Protein AF-M5BI96-F1 (afdb_monomer_lite)

Secondary structure (DSSP, 8-state):
-B-PBPTTSPEEEEEEETTTEEEEEEEESS--STT-B-----HHHHHHHHHHHHHHT-TT------HHHHHHHHT--S----PPP-S-THHHHHHHHHT-HHHHHHHHHHHHS--S--

Foldseek 3Di:
DDWDADPVRWTWFWDQPPPRDIDIDTHHNDCDPRRDDDDDDCVVVVVVVVVVVDVVVPVPPPVPPPLLVCCQPPPDDPDNDDDADPDDCVVLSVCVVVVNNVVVSVVRVVVVPPPPDD

Structure (mmCIF, N/CA/C/O backbone):
data_AF-M5BI96-F1
#
_entry.id   AF-M5BI96-F1
#
loop_
_atom_site.group_PDB
_atom_site.id
_atom_site.type_symbol
_atom_site.label_atom_id
_atom_site.label_alt_id
_atom_site.label_comp_id
_atom_site.label_asym_id
_atom_site.label_entity_id
_atom_site.label_seq_id
_atom_site.pdbx_PDB_ins_code
_atom_site.Cartn_x
_atom_site.Cartn_y
_atom_site.Cartn_z
_atom_site.occupancy
_atom_site.B_iso_or_equiv
_atom_site.auth_seq_id
_atom_site.auth_comp_id
_atom_site.auth_asym_id
_atom_site.auth_atom_id
_atom_site.pdbx_PDB_model_num
ATOM 1 N N . MET A 1 1 ? -19.895 6.209 8.215 1.00 77.62 1 MET A N 1
ATOM 2 C CA . MET A 1 1 ? -18.793 6.119 9.197 1.00 77.62 1 MET A CA 1
ATOM 3 C C . MET A 1 1 ? -18.734 4.694 9.705 1.00 77.62 1 MET A C 1
ATOM 5 O O . MET A 1 1 ? -19.791 4.099 9.876 1.00 77.62 1 MET A O 1
ATOM 9 N N . VAL A 1 2 ? -17.532 4.150 9.864 1.00 89.75 2 VAL A N 1
ATOM 10 C CA . VAL A 1 2 ? -17.289 2.750 10.245 1.00 89.75 2 VAL A CA 1
ATOM 11 C C . VAL A 1 2 ? -16.368 2.737 11.464 1.00 89.75 2 VAL A C 1
ATOM 13 O O . VAL A 1 2 ? -15.516 3.615 11.569 1.00 89.75 2 VAL A O 1
ATOM 16 N N . ALA A 1 3 ? -16.527 1.765 12.357 1.00 90.19 3 ALA A N 1
ATOM 17 C CA . ALA A 1 3 ? -15.620 1.533 13.479 1.00 90.19 3 ALA A CA 1
ATOM 18 C C . ALA A 1 3 ? -14.942 0.169 13.309 1.00 90.19 3 ALA A C 1
ATOM 20 O O . ALA A 1 3 ? -15.561 -0.775 12.812 1.00 90.19 3 ALA A O 1
ATOM 21 N N . PHE A 1 4 ? -13.675 0.066 13.704 1.00 90.12 4 PHE A N 1
ATOM 22 C CA . PHE A 1 4 ? -12.903 -1.171 13.604 1.00 90.12 4 PHE A CA 1
ATOM 23 C C . PHE A 1 4 ? -12.841 -1.852 14.967 1.00 90.12 4 PHE A C 1
ATOM 25 O O . PHE A 1 4 ? -12.359 -1.254 15.927 1.00 90.12 4 PHE A O 1
ATOM 32 N N . LYS A 1 5 ? -13.337 -3.091 15.035 1.00 91.88 5 LYS A N 1
ATOM 33 C CA . LYS A 1 5 ? -13.356 -3.923 16.242 1.00 91.88 5 LYS A CA 1
ATOM 34 C C . LYS A 1 5 ? -12.199 -4.923 16.190 1.00 91.88 5 LYS A C 1
ATOM 36 O O . LYS A 1 5 ? -12.021 -5.613 15.187 1.00 91.88 5 LYS A O 1
ATOM 41 N N . ASN A 1 6 ? -11.410 -4.980 17.254 1.00 89.00 6 ASN A N 1
ATOM 42 C CA . ASN A 1 6 ? -10.347 -5.961 17.444 1.00 89.00 6 ASN A CA 1
ATOM 43 C C . ASN A 1 6 ? -10.936 -7.319 17.884 1.00 89.00 6 ASN A C 1
ATOM 45 O O . ASN A 1 6 ? -12.094 -7.411 18.289 1.00 89.00 6 ASN A O 1
ATOM 49 N N . ILE A 1 7 ? -10.113 -8.367 17.864 1.00 93.25 7 ILE A N 1
ATOM 50 C CA . ILE A 1 7 ? -10.417 -9.727 18.332 1.00 93.25 7 ILE A CA 1
ATOM 51 C C . ILE A 1 7 ? -10.939 -9.723 19.780 1.00 93.25 7 ILE A C 1
ATOM 53 O O . ILE A 1 7 ? -11.843 -10.481 20.103 1.00 93.25 7 ILE A O 1
ATOM 57 N N . TYR A 1 8 ? -10.431 -8.824 20.631 1.00 90.56 8 TYR A N 1
ATOM 58 C CA . TYR A 1 8 ? -10.859 -8.653 22.033 1.00 90.56 8 TYR A CA 1
ATOM 59 C C . TYR A 1 8 ? -12.131 -7.820 22.214 1.00 90.56 8 TYR A C 1
ATOM 61 O O . TYR A 1 8 ? -12.399 -7.299 23.292 1.00 90.56 8 TYR A O 1
ATOM 69 N N . GLU A 1 9 ? -12.876 -7.621 21.137 1.00 89.12 9 GLU A N 1
ATOM 70 C CA . GLU A 1 9 ? -14.117 -6.865 21.117 1.00 89.12 9 GLU A CA 1
ATOM 71 C C . GLU A 1 9 ? -14.035 -5.372 21.461 1.00 89.12 9 GLU A C 1
ATOM 73 O O . GLU A 1 9 ? -15.065 -4.722 21.626 1.00 89.12 9 GLU A O 1
ATOM 78 N N . LYS A 1 10 ? -12.826 -4.812 21.491 1.00 90.94 10 LYS A N 1
ATOM 79 C CA . LYS A 1 10 ? -12.573 -3.378 21.671 1.00 90.94 10 LYS A CA 1
ATOM 80 C C . LYS A 1 10 ? -12.480 -2.649 20.332 1.00 90.94 10 LYS A C 1
ATOM 82 O O . LYS A 1 10 ? -12.119 -3.250 19.318 1.00 90.94 10 LYS A O 1
ATOM 87 N N . TYR A 1 11 ? -12.782 -1.358 20.326 1.00 91.00 11 TYR A N 1
ATOM 88 C CA . TYR A 1 11 ? -12.730 -0.486 19.159 1.00 91.00 11 TYR A CA 1
ATOM 89 C C . TYR A 1 11 ? -11.428 0.310 19.094 1.00 91.00 11 TYR A C 1
ATOM 91 O O . TYR A 1 11 ? -10.861 0.707 20.113 1.00 91.00 11 TYR A O 1
ATOM 99 N N . ILE A 1 12 ? -10.974 0.556 17.864 1.00 92.06 12 ILE A N 1
ATOM 100 C CA . ILE A 1 12 ? -9.856 1.460 17.584 1.00 92.06 12 ILE A CA 1
ATOM 101 C C . ILE A 1 12 ? -10.317 2.909 17.759 1.00 92.06 12 ILE A C 1
ATOM 103 O O . ILE A 1 12 ? -11.329 3.294 17.176 1.00 92.06 12 ILE A O 1
ATOM 107 N N . SER A 1 13 ? -9.553 3.705 18.504 1.00 89.44 13 SER A N 1
ATOM 108 C CA . SER A 1 13 ? -9.772 5.131 18.751 1.00 89.44 13 SER A CA 1
ATOM 109 C C . SER A 1 13 ? -8.516 5.947 18.434 1.00 89.44 13 SER A C 1
ATOM 111 O O . SER A 1 13 ? -7.387 5.447 18.466 1.00 89.44 13 SER A O 1
ATOM 113 N N . VAL A 1 14 ? -8.710 7.220 18.095 1.00 88.69 14 VAL A N 1
ATOM 114 C CA . VAL A 1 14 ? -7.628 8.195 17.923 1.00 88.69 14 VAL A CA 1
ATOM 115 C C . VAL A 1 14 ? -7.707 9.209 19.057 1.00 88.69 14 VAL A C 1
ATOM 117 O O . VAL A 1 14 ? -8.717 9.893 19.187 1.00 88.69 14 VAL A O 1
ATOM 120 N N . ASP A 1 15 ? -6.659 9.294 19.872 1.00 85.81 15 ASP A N 1
ATOM 121 C CA . ASP A 1 15 ? -6.603 10.180 21.036 1.00 85.81 15 ASP A CA 1
ATOM 122 C C . ASP A 1 15 ? -5.450 11.181 20.914 1.00 85.81 15 ASP A C 1
ATOM 124 O O . ASP A 1 15 ? -4.354 10.839 20.453 1.00 85.81 15 ASP A O 1
ATOM 128 N N . GLU A 1 16 ? -5.693 12.424 21.320 1.00 81.25 16 GLU A N 1
ATOM 129 C CA . GLU A 1 16 ? -4.701 13.497 21.290 1.00 81.25 16 GLU A CA 1
ATOM 130 C C . GLU A 1 16 ? -4.147 13.696 22.700 1.00 81.25 16 GLU A C 1
ATOM 132 O O . GLU A 1 16 ? -4.800 14.249 23.584 1.00 81.25 16 GLU A O 1
ATOM 137 N N . VAL A 1 17 ? -2.931 13.199 22.934 1.00 78.50 17 VAL A N 1
ATOM 138 C CA . VAL A 1 17 ? -2.299 13.290 24.254 1.00 78.50 17 VAL A CA 1
ATOM 139 C C . VAL A 1 17 ? -1.820 14.725 24.483 1.00 78.50 17 VAL A C 1
ATOM 141 O O . VAL A 1 17 ? -1.346 15.382 23.551 1.00 78.50 17 VAL A O 1
ATOM 144 N N . ALA A 1 18 ? -1.909 15.205 25.730 1.00 57.81 18 ALA A N 1
ATOM 145 C CA . ALA A 1 18 ? -1.374 16.499 26.156 1.00 57.81 18 ALA A CA 1
ATOM 146 C C . ALA A 1 18 ? 0.106 16.623 25.739 1.00 57.81 18 ALA A C 1
ATOM 148 O O . ALA A 1 18 ? 0.988 16.006 26.331 1.00 57.81 18 ALA A O 1
ATOM 149 N N . GLY A 1 19 ? 0.348 17.363 24.655 1.00 68.44 19 GLY A N 1
ATOM 150 C CA . GLY A 1 19 ? 1.599 17.330 23.890 1.00 68.44 19 GLY A CA 1
ATOM 151 C C . GLY A 1 19 ? 1.405 17.419 22.370 1.00 68.44 19 GLY A C 1
ATOM 152 O O . GLY A 1 19 ? 2.387 17.563 21.648 1.00 68.44 19 GLY A O 1
ATOM 153 N N . GLY A 1 20 ? 0.159 17.356 21.878 1.00 76.06 20 GLY A N 1
ATOM 154 C CA . GLY A 1 20 ? -0.176 17.523 20.455 1.00 76.06 20 GLY A CA 1
ATOM 155 C C . GLY A 1 20 ? 0.183 16.311 19.593 1.00 76.06 20 GLY A C 1
ATOM 156 O O . GLY A 1 20 ? 0.174 16.386 18.366 1.00 76.06 20 GLY A O 1
ATOM 157 N N . GLN A 1 21 ? 0.529 15.186 20.225 1.00 77.50 21 GLN A N 1
ATOM 158 C CA . GLN A 1 21 ? 0.849 13.951 19.528 1.00 77.50 21 GLN A CA 1
ATOM 159 C C . GLN A 1 21 ? -0.400 13.071 19.452 1.00 77.50 21 GLN A C 1
ATOM 161 O O . GLN A 1 21 ? -0.942 12.626 20.466 1.00 77.50 21 GLN A O 1
ATOM 166 N N . THR A 1 22 ? -0.849 12.811 18.228 1.00 83.06 22 THR A N 1
ATOM 167 C CA . THR A 1 22 ? -1.977 11.924 17.948 1.00 83.06 22 THR A CA 1
ATOM 168 C C . THR A 1 22 ? -1.550 10.465 18.118 1.00 83.06 22 THR A C 1
ATOM 170 O O . THR A 1 22 ? -0.660 9.984 17.413 1.00 83.06 22 THR A O 1
ATOM 173 N N . THR A 1 23 ? -2.181 9.747 19.047 1.00 87.12 23 THR A N 1
ATOM 174 C CA . THR A 1 23 ? -1.911 8.329 19.323 1.00 87.12 23 THR A CA 1
ATOM 175 C C . THR A 1 23 ? -3.110 7.467 18.940 1.00 87.12 23 THR A C 1
ATOM 177 O O . THR A 1 23 ? -4.258 7.835 19.173 1.00 87.12 23 THR A O 1
ATOM 180 N N . LEU A 1 24 ? -2.844 6.315 18.322 1.00 87.62 24 LEU A N 1
ATOM 181 C CA . LEU A 1 24 ? -3.871 5.335 17.972 1.00 87.62 24 LEU A CA 1
ATOM 182 C C . LEU A 1 24 ? -3.958 4.291 19.086 1.00 87.62 24 LEU A C 1
ATOM 184 O O . LEU A 1 24 ? -2.953 3.661 19.420 1.00 87.62 24 LEU A O 1
ATOM 188 N N . ARG A 1 25 ? -5.151 4.114 19.653 1.00 86.50 25 ARG A N 1
ATOM 189 C CA . ARG A 1 25 ? -5.438 3.159 20.728 1.00 86.50 25 ARG A CA 1
ATOM 190 C C . ARG A 1 25 ? -6.546 2.192 20.321 1.00 86.50 25 ARG A C 1
ATOM 192 O O . ARG A 1 25 ? -7.192 2.372 19.295 1.00 86.50 25 ARG A O 1
ATOM 199 N N . GLY A 1 26 ? -6.706 1.109 21.076 1.00 87.62 26 GLY A N 1
ATOM 200 C CA . GLY A 1 26 ? -7.557 -0.029 20.706 1.00 87.62 26 GLY A CA 1
ATOM 201 C C . GLY A 1 26 ? -8.290 -0.661 21.882 1.00 87.62 26 GLY A C 1
ATOM 202 O O . GLY A 1 26 ? -8.584 -1.852 21.837 1.00 87.62 26 GLY A O 1
ATOM 203 N N . ASP A 1 27 ? -8.511 0.106 22.943 1.00 88.69 27 ASP A N 1
ATOM 204 C CA . ASP A 1 27 ? -9.078 -0.313 24.227 1.00 88.69 27 ASP A CA 1
ATOM 205 C C . ASP A 1 27 ? -10.502 0.219 24.470 1.00 88.69 27 ASP A C 1
ATOM 207 O O . ASP A 1 27 ? -11.123 -0.144 25.467 1.00 88.69 27 ASP A O 1
ATOM 211 N N . SER A 1 28 ? -11.058 1.015 23.547 1.00 84.88 28 SER A N 1
ATOM 212 C CA . SER A 1 28 ? -12.382 1.627 23.711 1.00 84.88 28 SER A CA 1
ATOM 213 C C . SER A 1 28 ? -13.506 0.587 23.630 1.00 84.88 28 SER A C 1
ATOM 215 O O . SER A 1 28 ? -13.554 -0.237 22.718 1.00 84.88 28 SER A O 1
ATOM 217 N N . GLU A 1 29 ? -14.436 0.607 24.581 1.00 87.44 29 GLU A N 1
ATOM 218 C CA . GLU A 1 29 ? -15.592 -0.306 24.603 1.00 87.44 29 GLU A CA 1
ATOM 219 C C . GLU A 1 29 ? -16.784 0.214 23.798 1.00 87.44 29 GLU A C 1
ATOM 221 O O . GLU A 1 29 ? -17.635 -0.566 23.368 1.00 87.44 29 GLU A O 1
ATOM 226 N N . THR A 1 30 ? -16.852 1.526 23.572 1.00 87.00 30 THR A N 1
ATOM 227 C CA . THR A 1 30 ? -18.010 2.180 22.956 1.00 87.00 30 THR A CA 1
ATOM 228 C C . THR A 1 30 ? -17.603 2.969 21.719 1.00 87.00 30 THR A C 1
ATOM 230 O O . THR A 1 30 ? -16.474 3.429 21.593 1.00 87.00 30 THR A O 1
ATOM 233 N N . VAL A 1 31 ? -18.530 3.111 20.769 1.00 85.56 31 VAL A N 1
ATOM 234 C CA . VAL A 1 31 ? -18.270 3.836 19.518 1.00 85.56 31 VAL A CA 1
ATOM 235 C C . VAL A 1 31 ? -18.609 5.316 19.701 1.00 85.56 31 VAL A C 1
ATOM 237 O O . VAL A 1 31 ? -19.752 5.739 19.495 1.00 85.56 31 VAL A O 1
ATOM 240 N N . GLY A 1 32 ? -17.607 6.105 20.077 1.00 85.44 32 GLY A N 1
ATOM 241 C CA . GLY A 1 32 ? -17.670 7.558 20.190 1.00 85.44 32 GLY A CA 1
ATOM 242 C C . GLY A 1 32 ? -17.361 8.279 18.874 1.00 85.44 32 GLY A C 1
ATOM 243 O O . GLY A 1 32 ? -17.640 7.779 17.780 1.00 85.44 32 GLY A O 1
ATOM 244 N N . PHE A 1 33 ? -16.852 9.509 18.976 1.00 85.00 33 PHE A N 1
ATOM 245 C CA . PHE A 1 33 ? -16.421 10.320 17.829 1.00 85.00 33 PHE A CA 1
ATOM 246 C C . PHE A 1 33 ? -15.046 9.879 17.310 1.00 85.00 33 PHE A C 1
ATOM 248 O O . PHE A 1 33 ? -14.845 9.775 16.101 1.00 85.00 33 PHE A O 1
ATOM 255 N N . ASN A 1 34 ? -14.142 9.547 18.229 1.00 85.25 34 ASN A N 1
ATOM 256 C CA . ASN A 1 34 ? -12.748 9.206 17.951 1.00 85.25 34 ASN A CA 1
ATOM 257 C C . ASN A 1 34 ? -12.582 7.810 17.326 1.00 85.25 34 ASN A C 1
ATOM 259 O O . ASN A 1 34 ? -11.528 7.494 16.779 1.00 85.25 34 ASN A O 1
ATOM 263 N N . GLU A 1 35 ? -13.624 6.980 17.383 1.00 86.19 35 GLU A N 1
ATOM 264 C CA . GLU A 1 35 ? -13.680 5.617 16.850 1.00 86.19 35 GLU A CA 1
ATOM 265 C C . GLU A 1 35 ? -14.298 5.540 15.440 1.00 86.19 35 GLU A C 1
ATOM 267 O O . GLU A 1 35 ? -14.422 4.455 14.861 1.00 86.19 35 GLU A O 1
ATOM 272 N N . ARG A 1 36 ? -14.735 6.674 14.872 1.00 89.44 36 ARG A N 1
ATOM 273 C CA . ARG A 1 36 ? -15.442 6.726 13.583 1.00 89.44 36 ARG A CA 1
ATOM 274 C C . ARG A 1 36 ? -14.504 7.088 12.444 1.00 89.44 36 ARG A C 1
ATOM 276 O O . ARG A 1 36 ? -14.098 8.233 12.277 1.00 89.44 36 ARG A O 1
ATOM 283 N N . PHE A 1 37 ? -14.283 6.128 11.558 1.00 89.81 37 PHE A N 1
ATOM 284 C CA . PHE A 1 37 ? -13.430 6.287 10.391 1.00 89.81 37 PHE A CA 1
ATOM 285 C C . PHE A 1 37 ? -14.236 6.405 9.095 1.00 89.81 37 PHE A C 1
ATOM 287 O O . PHE A 1 37 ? -15.330 5.845 8.926 1.00 89.81 37 PHE A O 1
ATOM 294 N N . TRP A 1 38 ? -13.658 7.131 8.139 1.00 90.50 38 TRP A N 1
ATOM 295 C CA . TRP A 1 38 ? -14.094 7.146 6.747 1.00 90.50 38 TRP A CA 1
ATOM 296 C C . TRP A 1 38 ? -13.236 6.178 5.945 1.00 90.50 38 TRP A C 1
ATOM 298 O O . TRP A 1 38 ? -12.047 6.408 5.743 1.00 90.50 38 TRP A O 1
ATOM 308 N N . VAL A 1 39 ? -13.848 5.109 5.446 1.00 89.44 39 VAL A N 1
ATOM 309 C CA . VAL A 1 39 ? -13.157 4.158 4.576 1.00 89.44 39 VAL A CA 1
ATOM 310 C C . VAL A 1 39 ? -13.278 4.640 3.135 1.00 89.44 39 VAL A C 1
ATOM 312 O O . VAL A 1 39 ? -14.379 4.803 2.609 1.00 89.44 39 VAL A O 1
ATOM 315 N N . ARG A 1 40 ? -12.138 4.892 2.490 1.00 89.00 40 ARG A N 1
ATOM 316 C CA . ARG A 1 40 ? -12.055 5.253 1.070 1.00 89.00 40 ARG A CA 1
ATOM 317 C C . ARG A 1 40 ? -11.227 4.200 0.345 1.00 89.00 40 ARG A C 1
ATOM 319 O O . ARG A 1 40 ? -10.096 3.921 0.734 1.00 89.00 40 ARG A O 1
ATOM 326 N N . VAL A 1 41 ? -11.773 3.628 -0.723 1.00 88.06 41 VAL A N 1
ATOM 327 C CA . VAL A 1 41 ? -11.065 2.635 -1.538 1.00 88.06 41 VAL A CA 1
ATOM 328 C C . VAL A 1 41 ? -10.287 3.357 -2.636 1.00 88.06 41 VAL A C 1
ATOM 330 O O . VAL A 1 41 ? -10.869 3.985 -3.514 1.00 88.06 41 VAL A O 1
ATOM 333 N N . GLN A 1 42 ? -8.957 3.270 -2.591 1.00 87.62 42 GLN A N 1
ATOM 334 C CA . GLN A 1 42 ? -8.071 3.934 -3.559 1.00 87.62 42 GLN A CA 1
ATOM 335 C C . GLN A 1 42 ? -7.703 3.060 -4.768 1.00 87.62 42 GLN A C 1
ATOM 337 O O . GLN A 1 42 ? -7.029 3.539 -5.677 1.00 87.62 42 GLN A O 1
ATOM 342 N N . TYR A 1 43 ? -8.095 1.781 -4.780 1.00 83.38 43 TYR A N 1
ATOM 343 C CA . TYR A 1 43 ? -7.629 0.816 -5.782 1.00 83.38 43 TYR A CA 1
ATOM 344 C C . TYR A 1 43 ? -7.936 1.263 -7.216 1.00 83.38 43 TYR A C 1
ATOM 346 O O . TYR A 1 43 ? -7.045 1.280 -8.061 1.00 83.38 43 TYR A O 1
ATOM 354 N N . GLU A 1 44 ? -9.169 1.697 -7.474 1.00 80.00 44 GLU A N 1
ATOM 355 C CA . GLU A 1 44 ? -9.586 2.159 -8.798 1.00 80.00 44 GLU A CA 1
ATOM 356 C C . GLU A 1 44 ? -8.778 3.381 -9.268 1.00 80.00 44 GLU A C 1
ATOM 358 O O . GLU A 1 44 ? -8.313 3.415 -10.406 1.00 80.00 44 GLU A O 1
ATOM 363 N N . TYR A 1 45 ? -8.538 4.344 -8.375 1.00 80.38 45 TYR A N 1
ATOM 364 C CA . TYR A 1 45 ? -7.773 5.558 -8.671 1.00 80.38 45 TYR A CA 1
ATOM 365 C C . TYR A 1 45 ? -6.299 5.261 -8.935 1.00 80.38 45 TYR A C 1
ATOM 367 O O . TYR A 1 45 ? -5.740 5.765 -9.905 1.00 80.38 45 TYR A O 1
ATOM 375 N N . LYS A 1 46 ? -5.674 4.390 -8.133 1.00 80.69 46 LYS A N 1
ATOM 376 C CA . LYS A 1 46 ? -4.288 3.954 -8.364 1.00 80.69 46 LYS A CA 1
ATOM 377 C C . LYS A 1 46 ? -4.154 3.171 -9.665 1.00 80.69 46 LYS A C 1
ATOM 379 O O . LYS A 1 46 ? -3.158 3.320 -10.367 1.00 80.69 46 LYS A O 1
ATOM 384 N N . ARG A 1 47 ? -5.160 2.361 -10.013 1.00 81.69 47 ARG A N 1
ATOM 385 C CA . ARG A 1 47 ? -5.167 1.610 -11.270 1.00 81.69 47 ARG A CA 1
ATOM 386 C C . ARG A 1 47 ? -5.294 2.542 -12.469 1.00 81.69 47 ARG A C 1
ATOM 388 O O . ARG A 1 47 ? -4.502 2.414 -13.394 1.00 81.69 47 ARG A O 1
ATOM 395 N N . LYS A 1 48 ? -6.233 3.493 -12.426 1.00 78.94 48 LYS A N 1
ATOM 396 C CA . LYS A 1 48 ? -6.423 4.513 -13.469 1.00 78.94 48 LYS A CA 1
ATOM 397 C C . LYS A 1 48 ? -5.188 5.402 -13.621 1.00 78.94 48 LYS A C 1
ATOM 399 O O . LYS A 1 48 ? -4.720 5.559 -14.739 1.00 78.94 48 LYS A O 1
ATOM 404 N N . ALA A 1 49 ? -4.605 5.880 -12.521 1.00 76.00 49 ALA A N 1
ATOM 405 C CA . ALA A 1 49 ? -3.358 6.647 -12.543 1.00 76.00 49 ALA A CA 1
ATOM 406 C C . ALA A 1 49 ? -2.203 5.838 -13.155 1.00 76.00 49 ALA A C 1
ATOM 408 O O . ALA A 1 49 ? -1.537 6.311 -14.067 1.00 76.00 49 ALA A O 1
ATOM 409 N N . GLY A 1 50 ? -2.028 4.576 -12.751 1.00 75.88 50 GLY A N 1
ATOM 410 C CA . GLY A 1 50 ? -1.016 3.700 -13.343 1.00 75.88 50 GLY A CA 1
ATOM 411 C C . GLY A 1 50 ? -1.257 3.396 -14.827 1.00 75.88 50 GLY A C 1
ATOM 412 O O . GLY A 1 50 ? -0.304 3.226 -15.584 1.00 75.88 50 GLY A O 1
ATOM 413 N N . GLU A 1 51 ? -2.512 3.330 -15.273 1.00 74.69 51 GLU A N 1
ATOM 414 C CA . GLU A 1 51 ? -2.870 3.188 -16.689 1.00 74.69 51 GLU A CA 1
ATOM 415 C C . GLU A 1 51 ? -2.602 4.466 -17.487 1.00 74.69 51 GLU A C 1
ATOM 417 O O . GLU A 1 51 ? -2.105 4.388 -18.611 1.00 74.69 51 GLU A O 1
ATOM 422 N N . GLU A 1 52 ? -2.897 5.634 -16.918 1.00 70.69 52 GLU A N 1
ATOM 423 C CA . GLU A 1 52 ? -2.593 6.933 -17.517 1.00 70.69 52 GLU A CA 1
ATOM 424 C C . GLU A 1 52 ? -1.092 7.182 -17.598 1.00 70.69 52 GLU A C 1
ATOM 426 O O . GLU A 1 52 ? -0.616 7.596 -18.651 1.00 70.69 52 GLU A O 1
ATOM 431 N N . ASP A 1 53 ? -0.332 6.847 -16.559 1.00 70.44 53 ASP A N 1
ATOM 432 C CA . ASP A 1 53 ? 1.129 6.912 -16.575 1.00 70.44 53 ASP A CA 1
ATOM 433 C C . ASP A 1 53 ? 1.711 5.943 -17.604 1.00 70.44 53 ASP A C 1
ATOM 435 O O . ASP A 1 53 ? 2.615 6.306 -18.352 1.00 70.44 53 ASP A O 1
ATOM 439 N N . ARG A 1 54 ? 1.158 4.730 -17.732 1.00 65.94 54 ARG A N 1
ATOM 440 C CA . ARG A 1 54 ? 1.552 3.779 -18.789 1.00 65.94 54 ARG A CA 1
ATOM 441 C C . ARG A 1 54 ? 1.197 4.272 -20.193 1.00 65.94 54 ARG A C 1
ATOM 443 O O . ARG A 1 54 ? 1.942 3.996 -21.131 1.00 65.94 54 ARG A O 1
ATOM 450 N N . LYS A 1 55 ? 0.081 4.988 -20.359 1.00 67.62 55 LYS A N 1
ATOM 451 C CA . LYS A 1 55 ? -0.310 5.608 -21.636 1.00 67.62 55 LYS A CA 1
ATOM 452 C C . LYS A 1 55 ? 0.576 6.813 -21.967 1.00 67.62 55 LYS A C 1
ATOM 454 O O . LYS A 1 55 ? 1.044 6.904 -23.099 1.00 67.62 55 LYS A O 1
ATOM 459 N N . LYS A 1 56 ? 0.858 7.685 -20.992 1.00 64.38 56 LYS A N 1
ATOM 460 C CA . LYS A 1 56 ? 1.734 8.865 -21.125 1.00 64.38 56 LYS A CA 1
ATOM 461 C C . LYS A 1 56 ? 3.200 8.487 -21.328 1.00 64.38 56 LYS A C 1
ATOM 463 O O . LYS A 1 56 ? 3.881 9.121 -22.123 1.00 64.38 56 LYS A O 1
ATOM 468 N N . ALA A 1 57 ? 3.672 7.418 -20.686 1.00 60.03 57 ALA A N 1
ATOM 469 C CA . ALA A 1 57 ? 5.016 6.874 -20.888 1.00 60.03 57 ALA A CA 1
ATOM 470 C C . ALA A 1 57 ? 5.208 6.209 -22.266 1.00 60.03 57 ALA A C 1
ATOM 472 O O . ALA A 1 57 ? 6.330 5.829 -22.599 1.00 60.03 57 ALA A O 1
ATOM 473 N N . GLY A 1 58 ? 4.134 6.082 -23.057 1.00 47.84 58 GLY A N 1
ATOM 474 C CA . GLY A 1 58 ? 4.133 5.482 -24.384 1.00 47.84 58 GLY A CA 1
ATOM 475 C C . GLY A 1 58 ? 4.350 3.965 -24.356 1.00 47.84 58 GLY A C 1
ATOM 476 O O . GLY A 1 58 ? 5.168 3.429 -23.611 1.00 47.84 58 GLY A O 1
ATOM 477 N N . LYS A 1 59 ? 3.690 3.240 -25.268 1.00 51.97 59 LYS A N 1
ATOM 478 C CA . LYS A 1 59 ? 3.973 1.819 -25.585 1.00 51.97 59 LYS A CA 1
ATOM 479 C C . LYS A 1 59 ? 5.350 1.614 -26.251 1.00 51.97 59 LYS A C 1
ATOM 481 O O . LYS A 1 59 ? 5.526 0.689 -27.033 1.00 51.97 59 LYS A O 1
ATOM 486 N N . ASN A 1 60 ? 6.306 2.500 -25.994 1.00 44.62 60 ASN A N 1
ATOM 487 C CA . ASN A 1 60 ? 7.572 2.577 -26.707 1.00 44.62 60 ASN A CA 1
ATOM 488 C C . ASN A 1 60 ? 8.756 2.794 -25.768 1.00 44.62 60 ASN A C 1
ATOM 490 O O . ASN A 1 60 ? 9.744 3.420 -26.129 1.00 44.62 60 ASN A O 1
ATOM 494 N N . ARG A 1 61 ? 8.710 2.188 -24.582 1.00 47.50 61 ARG A N 1
ATOM 495 C CA . ARG A 1 61 ? 9.933 1.528 -24.149 1.00 47.50 61 ARG A CA 1
ATOM 496 C C . ARG A 1 61 ? 9.920 0.176 -24.858 1.00 47.50 61 ARG A C 1
ATOM 498 O O . ARG A 1 61 ? 9.201 -0.713 -24.394 1.00 47.50 61 ARG A O 1
ATOM 505 N N . PRO A 1 62 ? 10.719 -0.058 -25.927 1.00 48.31 62 PRO A N 1
ATOM 506 C CA . PRO A 1 62 ? 11.386 -1.351 -25.936 1.00 48.31 62 PRO A CA 1
ATOM 507 C C . PRO A 1 62 ? 11.927 -1.459 -24.517 1.00 48.31 62 PRO A C 1
ATOM 509 O O . PRO A 1 62 ? 12.529 -0.501 -24.041 1.00 48.31 62 PRO A O 1
ATOM 512 N N . GLN A 1 63 ? 11.529 -2.486 -23.771 1.00 54.62 63 GLN A N 1
ATOM 513 C CA . GLN A 1 63 ? 12.129 -2.728 -22.471 1.00 54.62 63 GLN A CA 1
ATOM 514 C C . GLN A 1 63 ? 13.611 -2.865 -22.773 1.00 54.62 63 GLN A C 1
ATOM 516 O O . GLN A 1 63 ? 14.028 -3.923 -23.250 1.00 54.62 63 GLN A O 1
ATOM 521 N N . ASP A 1 64 ? 14.322 -1.743 -22.676 1.00 57.34 64 ASP A N 1
ATOM 522 C CA . ASP A 1 64 ? 15.674 -1.632 -23.155 1.00 57.34 64 ASP A CA 1
ATOM 523 C C . ASP A 1 64 ? 16.400 -2.638 -22.304 1.00 57.34 64 ASP A C 1
ATOM 525 O O . ASP A 1 64 ? 16.211 -2.690 -21.081 1.00 57.34 64 ASP A O 1
ATOM 529 N N . ILE A 1 65 ? 16.984 -3.611 -22.983 1.00 61.56 65 ILE A N 1
ATOM 530 C CA . ILE A 1 65 ? 17.580 -4.722 -22.278 1.00 61.56 65 ILE A CA 1
ATOM 531 C C . ILE A 1 65 ? 18.760 -4.075 -21.587 1.00 61.56 65 ILE A C 1
ATOM 533 O O . ILE A 1 65 ? 19.724 -3.695 -22.241 1.00 61.56 65 ILE A O 1
ATOM 537 N N . ASP A 1 66 ? 18.613 -3.857 -20.284 1.00 68.75 66 ASP A N 1
ATOM 538 C CA . ASP A 1 66 ? 19.643 -3.281 -19.442 1.00 68.75 66 ASP A CA 1
ATOM 539 C C . ASP A 1 66 ? 20.739 -4.339 -19.289 1.00 68.75 66 ASP A C 1
ATOM 541 O O . ASP A 1 66 ? 20.808 -5.073 -18.297 1.00 68.75 66 ASP A O 1
ATOM 545 N N . GLU A 1 67 ? 21.529 -4.492 -20.355 1.00 68.75 67 GLU A N 1
ATOM 546 C CA . GLU A 1 67 ? 22.679 -5.388 -20.427 1.00 68.75 67 GLU A CA 1
ATOM 547 C C . GLU A 1 67 ? 23.655 -5.027 -19.306 1.00 68.75 67 GLU A C 1
ATOM 549 O O . GLU A 1 67 ? 24.187 -5.910 -18.640 1.00 68.75 67 GLU A O 1
ATOM 554 N N . VAL A 1 68 ? 23.825 -3.729 -19.035 1.00 68.62 68 VAL A N 1
ATOM 555 C CA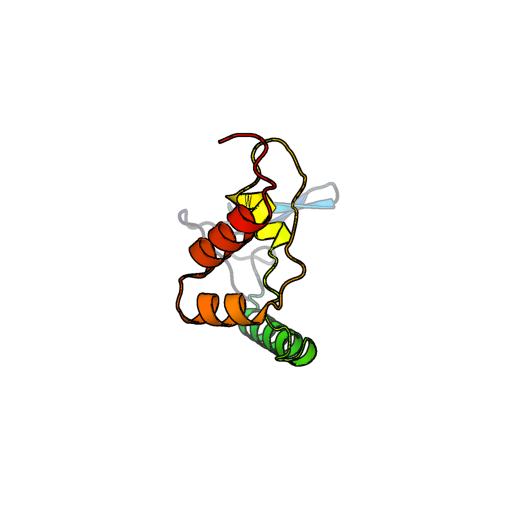 . VAL A 1 68 ? 24.707 -3.199 -17.991 1.00 68.62 68 VAL A CA 1
ATOM 556 C C . VAL A 1 68 ? 24.243 -3.654 -16.608 1.00 68.62 68 VAL A C 1
ATOM 558 O O . VAL A 1 68 ? 25.025 -4.259 -15.870 1.00 68.62 68 VAL A O 1
ATOM 561 N N . GLY A 1 69 ? 22.981 -3.412 -16.253 1.00 69.38 69 GLY A N 1
ATOM 562 C CA . GLY A 1 69 ? 22.434 -3.775 -14.946 1.00 69.38 69 GLY A CA 1
ATOM 563 C C . GLY A 1 69 ? 22.283 -5.282 -14.751 1.00 69.38 69 GLY A C 1
ATOM 564 O O . GLY A 1 69 ? 22.527 -5.787 -13.652 1.00 69.38 69 GLY A O 1
ATOM 565 N N . SER A 1 70 ? 21.947 -6.023 -15.808 1.00 70.06 70 SER A N 1
ATOM 566 C CA . SER A 1 70 ? 21.880 -7.490 -15.764 1.00 70.06 70 SER A CA 1
ATOM 567 C C . SER A 1 70 ? 23.272 -8.100 -15.588 1.00 70.06 70 SER A C 1
ATOM 569 O O . SER A 1 70 ? 23.462 -8.973 -14.740 1.00 70.06 70 SER A O 1
ATOM 571 N N . ASN A 1 71 ? 24.275 -7.587 -16.306 1.00 69.50 71 ASN A N 1
ATOM 572 C CA . ASN A 1 71 ? 25.656 -8.042 -16.167 1.00 69.50 71 ASN A CA 1
ATOM 573 C C . ASN A 1 71 ? 26.231 -7.687 -14.794 1.00 69.50 71 ASN A C 1
ATOM 575 O O . ASN A 1 71 ? 26.911 -8.514 -14.190 1.00 69.50 71 ASN A O 1
ATOM 579 N N . HIS A 1 72 ? 25.920 -6.507 -14.254 1.00 70.69 72 HIS A N 1
ATOM 580 C CA . HIS A 1 72 ? 26.354 -6.128 -12.910 1.00 70.69 72 HIS A CA 1
ATOM 581 C C . HIS A 1 72 ? 25.743 -7.030 -11.824 1.00 70.69 72 HIS A C 1
ATOM 583 O O . HIS A 1 72 ? 26.430 -7.392 -10.874 1.00 70.69 72 HIS A O 1
ATOM 589 N N . LYS A 1 73 ? 24.460 -7.395 -11.931 1.00 71.31 73 LYS A N 1
ATOM 590 C CA . LYS A 1 73 ? 23.770 -8.192 -10.899 1.00 71.31 73 LYS A CA 1
ATOM 591 C C . LYS A 1 73 ? 24.117 -9.674 -10.940 1.00 71.31 73 LYS A C 1
ATOM 593 O O . LYS A 1 73 ? 24.285 -10.282 -9.890 1.00 71.31 73 LYS A O 1
ATOM 598 N N . PHE A 1 74 ? 24.185 -10.255 -12.134 1.00 67.88 74 PHE A N 1
ATOM 599 C CA . PHE A 1 74 ? 24.257 -11.710 -12.288 1.00 67.88 74 PHE A CA 1
ATOM 600 C C . PHE A 1 74 ? 25.626 -12.209 -12.745 1.00 67.88 74 PHE A C 1
ATOM 602 O O . PHE A 1 74 ? 25.880 -13.408 -12.694 1.00 67.88 74 PHE A O 1
ATOM 609 N N . GLN A 1 75 ? 26.503 -11.320 -13.222 1.00 64.50 75 GLN A N 1
ATOM 610 C CA . GLN A 1 75 ? 27.713 -11.733 -13.935 1.00 64.50 75 GLN A CA 1
ATOM 611 C C . GLN A 1 75 ? 29.001 -11.018 -13.483 1.00 64.50 75 GLN A C 1
ATOM 613 O O . GLN A 1 75 ? 30.097 -11.443 -13.870 1.00 64.50 75 GLN A O 1
ATOM 618 N N . ALA A 1 76 ? 28.915 -9.959 -12.675 1.00 64.19 76 ALA A N 1
ATOM 619 C CA . ALA A 1 76 ? 30.071 -9.250 -12.135 1.00 64.19 76 ALA A CA 1
ATOM 620 C C . ALA A 1 76 ? 30.422 -9.782 -10.737 1.00 64.19 76 ALA A C 1
ATOM 622 O O . ALA A 1 76 ? 29.671 -9.603 -9.785 1.00 64.19 76 ALA A O 1
ATOM 623 N N . TRP A 1 77 ? 31.580 -10.432 -10.611 1.00 54.69 77 TRP A N 1
ATOM 624 C CA . TRP A 1 77 ? 32.191 -10.763 -9.322 1.00 54.69 77 TRP A CA 1
ATOM 625 C C . TRP A 1 77 ? 33.327 -9.777 -9.059 1.00 54.69 77 TRP A C 1
ATOM 627 O O . TRP A 1 77 ? 34.318 -9.789 -9.784 1.00 54.69 77 TRP A O 1
ATOM 637 N N . GLY A 1 78 ? 33.167 -8.904 -8.059 1.00 57.69 78 GLY A N 1
ATOM 638 C CA . GLY A 1 78 ? 34.234 -8.087 -7.453 1.00 57.69 78 GLY A CA 1
ATOM 639 C C . GLY A 1 78 ? 34.909 -7.005 -8.315 1.00 57.69 78 GLY A C 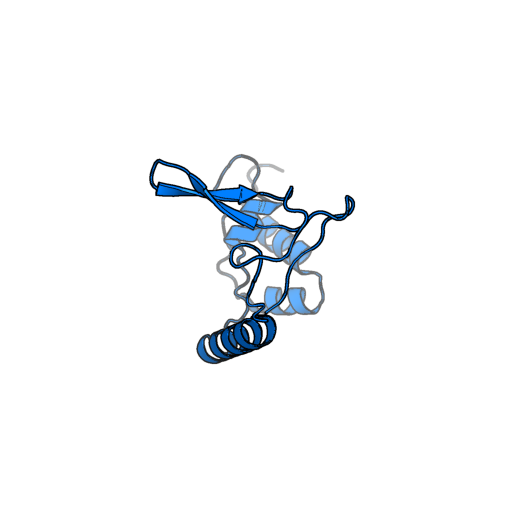1
ATOM 640 O O . GLY A 1 78 ? 35.436 -6.046 -7.764 1.00 57.69 78 GLY A O 1
ATOM 641 N N . ALA A 1 79 ? 34.874 -7.097 -9.645 1.00 58.59 79 ALA A N 1
ATOM 642 C CA . ALA A 1 79 ? 35.493 -6.146 -10.565 1.00 58.59 79 ALA A CA 1
ATOM 643 C C . ALA A 1 79 ? 34.408 -5.442 -11.392 1.00 58.59 79 ALA A C 1
ATOM 645 O O . ALA A 1 79 ? 33.960 -5.943 -12.423 1.00 58.59 79 ALA A O 1
ATOM 646 N N . GLY A 1 80 ? 33.961 -4.283 -10.905 1.00 57.00 80 GLY A N 1
ATOM 647 C CA . GLY A 1 80 ? 32.813 -3.503 -11.392 1.00 57.00 80 GLY A CA 1
ATOM 648 C C . GLY A 1 80 ? 32.951 -2.854 -12.775 1.00 57.00 80 GLY A C 1
ATOM 649 O O . GLY A 1 80 ? 32.527 -1.717 -12.951 1.00 57.00 80 GLY A O 1
ATOM 650 N N . ARG A 1 81 ? 33.536 -3.538 -13.767 1.00 60.50 81 ARG A N 1
ATOM 651 C CA . ARG A 1 81 ? 33.529 -3.092 -15.169 1.00 60.50 81 ARG A CA 1
ATOM 652 C C . ARG A 1 81 ? 32.636 -4.001 -16.006 1.00 60.50 81 ARG A C 1
ATOM 654 O O . ARG A 1 81 ? 33.032 -5.092 -16.413 1.00 60.50 81 ARG A O 1
ATOM 661 N N . SER A 1 82 ? 31.420 -3.538 -16.266 1.00 63.28 82 SER A N 1
ATOM 662 C CA . SER A 1 82 ? 30.513 -4.118 -17.254 1.00 63.28 82 SER A CA 1
ATOM 663 C C . SER A 1 82 ? 30.935 -3.656 -18.650 1.00 63.28 82 SER A C 1
ATOM 665 O O . SER A 1 82 ? 30.637 -2.544 -19.070 1.00 63.28 82 SER A O 1
ATOM 667 N N . VAL A 1 83 ? 31.660 -4.511 -19.373 1.00 65.44 83 VAL A N 1
ATOM 668 C CA . VAL A 1 83 ? 31.942 -4.292 -20.799 1.00 65.44 83 VAL A CA 1
ATOM 669 C C . VAL A 1 83 ? 30.727 -4.767 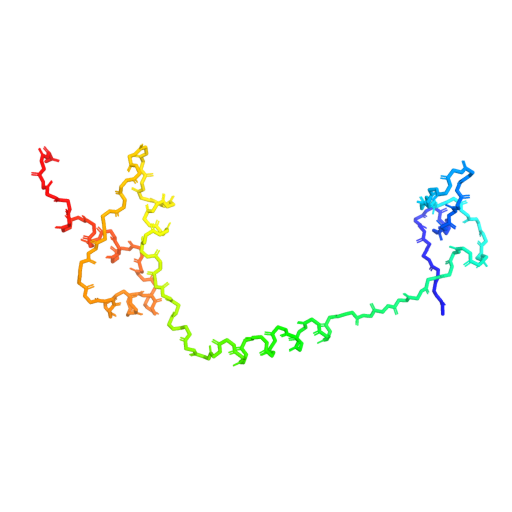-21.591 1.00 65.44 83 VAL A C 1
ATOM 671 O O . VAL A 1 83 ? 30.364 -5.942 -21.516 1.00 65.44 83 VAL A O 1
ATOM 674 N N . THR A 1 84 ? 30.073 -3.854 -22.302 1.00 68.06 84 THR A N 1
ATOM 675 C CA . THR A 1 84 ? 28.944 -4.150 -23.196 1.00 68.06 84 THR A CA 1
ATOM 676 C C . THR A 1 84 ? 29.418 -4.320 -24.634 1.00 68.06 84 THR A C 1
ATOM 678 O O . THR A 1 84 ? 30.456 -3.774 -25.015 1.00 68.06 84 THR A O 1
ATOM 681 N N . SER A 1 85 ? 28.669 -5.085 -25.437 1.00 67.12 85 SER A N 1
ATOM 682 C CA . SER A 1 85 ? 28.965 -5.191 -26.871 1.00 67.12 85 SER A CA 1
ATOM 683 C C . SER A 1 85 ? 28.464 -3.946 -27.597 1.00 67.12 85 SER A C 1
ATOM 685 O O . SER A 1 85 ? 27.462 -3.352 -27.202 1.00 67.12 85 SER A O 1
ATOM 687 N N . VAL A 1 86 ? 29.141 -3.585 -28.686 1.00 66.81 86 VAL A N 1
ATOM 688 C CA . VAL A 1 86 ? 28.671 -2.576 -29.650 1.00 66.81 86 VAL A CA 1
ATOM 689 C C . VAL A 1 86 ? 27.656 -3.191 -30.637 1.00 66.81 86 VAL A C 1
ATOM 691 O O . VAL A 1 86 ? 27.032 -2.479 -31.418 1.00 66.81 86 VAL A O 1
ATOM 694 N N . ASP A 1 87 ? 27.455 -4.515 -30.593 1.00 66.81 87 ASP A N 1
ATOM 695 C CA . ASP A 1 87 ? 26.559 -5.239 -31.499 1.00 66.81 87 ASP A CA 1
ATOM 696 C C . ASP A 1 87 ? 25.063 -4.951 -31.283 1.00 66.81 87 ASP A C 1
ATOM 698 O O . ASP A 1 87 ? 24.554 -4.821 -30.167 1.00 66.81 87 ASP A O 1
ATOM 702 N N . ASP A 1 88 ? 24.323 -5.002 -32.392 1.00 67.25 88 ASP A N 1
ATOM 703 C CA . ASP A 1 88 ? 22.893 -4.705 -32.501 1.00 67.25 88 ASP A CA 1
ATOM 704 C C . ASP A 1 88 ? 22.030 -5.513 -31.494 1.00 67.25 88 ASP A C 1
ATOM 706 O O . ASP A 1 88 ? 22.064 -6.747 -31.449 1.00 67.25 88 ASP A O 1
ATOM 710 N N . SER A 1 89 ? 21.181 -4.851 -30.697 1.00 71.81 89 SER A N 1
ATOM 711 C CA . SER A 1 89 ? 20.364 -5.474 -29.623 1.00 71.81 89 SER A CA 1
ATOM 712 C C . SER A 1 89 ? 19.191 -6.342 -30.116 1.00 71.81 89 SER A C 1
ATOM 714 O O . SER A 1 89 ? 18.426 -6.905 -29.325 1.00 71.81 89 SER A O 1
ATOM 716 N N . LYS A 1 90 ? 19.027 -6.490 -31.436 1.00 77.00 90 LYS A N 1
ATOM 717 C CA . LYS A 1 90 ? 17.931 -7.254 -32.061 1.00 77.00 90 LYS A CA 1
ATOM 718 C C . LYS A 1 90 ? 17.959 -8.735 -31.683 1.00 77.00 90 LYS A C 1
ATOM 720 O O . LYS A 1 90 ? 16.903 -9.308 -31.415 1.00 77.00 90 LYS A O 1
ATOM 725 N N . ALA A 1 91 ? 19.149 -9.329 -31.602 1.00 75.56 91 ALA A N 1
ATOM 726 C CA . ALA A 1 91 ? 19.311 -10.727 -31.205 1.00 75.56 91 ALA A CA 1
ATOM 727 C C . ALA A 1 91 ? 18.818 -10.972 -29.769 1.00 75.56 91 ALA A C 1
ATOM 729 O O . ALA A 1 91 ? 18.099 -11.935 -29.521 1.00 75.56 91 ALA A O 1
ATOM 730 N N . LEU A 1 92 ? 19.095 -10.051 -28.840 1.00 76.81 92 LEU A N 1
ATOM 731 C CA . LEU A 1 92 ? 18.615 -10.166 -27.460 1.00 76.81 92 LEU A CA 1
ATOM 732 C C . LEU A 1 92 ? 17.110 -9.939 -27.335 1.00 76.81 92 LEU A C 1
ATOM 734 O O . LEU A 1 92 ? 16.454 -10.577 -26.515 1.00 76.81 92 LEU A O 1
ATOM 738 N N . LYS A 1 93 ? 16.525 -9.074 -28.170 1.00 80.38 93 LYS A N 1
ATOM 739 C CA . LYS A 1 93 ? 15.063 -8.907 -28.225 1.00 80.38 93 LYS A CA 1
ATOM 740 C C . LYS A 1 93 ? 14.368 -10.191 -28.683 1.00 80.38 93 LYS A C 1
ATOM 742 O O . LYS A 1 93 ? 13.282 -10.488 -28.189 1.00 80.38 93 LYS A O 1
ATOM 747 N N . LYS A 1 94 ? 14.983 -10.944 -29.601 1.00 83.50 94 LYS A N 1
ATOM 748 C CA . LYS A 1 94 ? 14.502 -12.262 -30.033 1.00 83.50 94 LYS A CA 1
ATOM 749 C C . LYS A 1 94 ? 14.667 -13.303 -28.918 1.00 83.50 94 LYS A C 1
ATOM 751 O O . LYS A 1 94 ? 13.668 -13.882 -28.507 1.00 83.50 94 LYS A O 1
ATOM 756 N N . ALA A 1 95 ? 15.861 -13.412 -28.332 1.00 81.75 95 ALA A N 1
ATOM 757 C CA . ALA A 1 95 ? 16.140 -14.320 -27.214 1.00 81.75 95 ALA A CA 1
ATOM 758 C C . ALA A 1 95 ? 15.231 -14.066 -25.997 1.00 81.75 95 ALA A C 1
ATOM 760 O O . ALA A 1 95 ? 14.795 -14.992 -25.325 1.00 81.75 95 ALA A O 1
ATOM 761 N N . ARG A 1 96 ? 14.848 -12.809 -25.735 1.00 78.69 96 ARG A N 1
ATOM 762 C CA . ARG A 1 96 ? 13.870 -12.472 -24.690 1.00 78.69 96 ARG A CA 1
ATOM 763 C C . ARG A 1 96 ? 12.470 -13.015 -24.973 1.00 78.69 96 ARG A C 1
ATOM 765 O O . ARG A 1 96 ? 11.789 -13.413 -24.035 1.00 78.69 96 ARG A O 1
ATOM 772 N N . LYS A 1 97 ? 12.028 -13.000 -26.233 1.00 82.06 97 LYS A N 1
ATOM 773 C CA . LYS A 1 97 ? 10.732 -13.580 -26.627 1.00 82.06 97 LYS A CA 1
ATOM 774 C C . LYS A 1 97 ? 10.755 -15.106 -26.554 1.00 82.06 97 LYS A C 1
ATOM 776 O O . LYS A 1 97 ? 9.731 -15.701 -26.255 1.00 82.06 97 LYS A O 1
ATOM 781 N N . GLU A 1 98 ? 11.915 -15.701 -26.812 1.00 84.69 98 GLU A N 1
ATOM 782 C CA . GLU A 1 98 ? 12.143 -17.151 -26.797 1.00 84.69 98 GLU A CA 1
ATOM 783 C C . GLU A 1 98 ? 12.499 -17.692 -25.398 1.00 84.69 98 GLU A C 1
ATOM 785 O O . GLU A 1 98 ? 12.484 -18.898 -25.188 1.00 84.69 98 GLU A O 1
ATOM 790 N N . GLY A 1 99 ? 12.771 -16.815 -24.423 1.00 82.12 99 GLY A N 1
ATOM 791 C CA . GLY A 1 99 ? 13.094 -17.179 -23.038 1.00 82.12 99 GLY A CA 1
ATOM 792 C C . GLY A 1 99 ? 14.579 -17.461 -22.768 1.00 82.12 99 GLY A C 1
ATOM 793 O O . GLY A 1 99 ? 14.960 -17.634 -21.616 1.00 82.12 99 GLY A O 1
ATOM 794 N N . THR A 1 100 ? 15.436 -17.421 -23.787 1.00 83.69 100 THR A N 1
ATOM 795 C CA . THR A 1 100 ? 16.876 -17.751 -23.737 1.00 83.69 100 THR A CA 1
ATOM 796 C C . THR A 1 100 ? 17.779 -16.522 -23.545 1.00 83.69 100 THR A C 1
ATOM 798 O O . THR A 1 100 ? 18.944 -16.493 -23.944 1.00 83.69 100 THR A O 1
ATOM 801 N N . LEU A 1 101 ? 17.258 -15.455 -22.927 1.00 81.88 101 LEU A N 1
ATOM 802 C CA . LEU A 1 101 ? 17.967 -14.174 -22.797 1.00 81.88 101 LEU A CA 1
ATOM 803 C C . LEU A 1 101 ? 19.295 -14.291 -22.030 1.00 81.88 101 LEU A C 1
ATOM 805 O O . LEU A 1 101 ? 20.268 -13.628 -22.379 1.00 81.88 101 LEU A O 1
ATOM 809 N N . THR A 1 102 ? 19.340 -15.113 -20.984 1.00 79.31 102 THR A N 1
ATOM 810 C CA . THR A 1 102 ? 20.520 -15.281 -20.123 1.00 79.31 102 THR A CA 1
ATOM 811 C C . THR A 1 102 ? 21.678 -15.958 -20.846 1.00 79.31 102 THR A C 1
ATOM 813 O O . THR A 1 102 ? 22.820 -15.533 -20.691 1.00 79.31 102 THR A O 1
ATOM 816 N N . GLU A 1 103 ? 21.379 -16.962 -21.668 1.00 81.88 103 GLU A N 1
ATOM 817 C CA . GLU A 1 103 ? 22.356 -17.676 -22.497 1.00 81.88 103 GLU A CA 1
ATOM 818 C C . GLU A 1 103 ? 22.926 -16.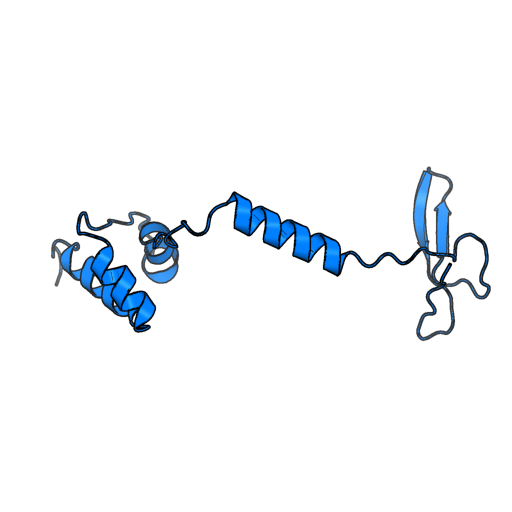744 -23.569 1.00 81.88 103 GLU A C 1
ATOM 820 O O . GLU A 1 103 ? 24.139 -16.588 -23.687 1.00 81.88 103 GLU A O 1
ATOM 825 N N . ALA A 1 104 ? 22.055 -16.002 -24.258 1.00 82.31 104 ALA A N 1
ATOM 826 C CA . ALA A 1 104 ? 22.478 -15.040 -25.272 1.00 82.31 104 ALA A CA 1
ATOM 827 C C . ALA A 1 104 ? 23.350 -13.899 -24.700 1.00 82.31 104 ALA A C 1
ATOM 829 O O . ALA A 1 104 ? 24.252 -13.404 -25.380 1.00 82.31 104 ALA A O 1
ATOM 830 N N . LEU A 1 105 ? 23.105 -13.473 -23.453 1.00 79.62 105 LEU A N 1
ATOM 831 C CA . LEU A 1 105 ? 23.961 -12.506 -22.751 1.00 79.62 105 LEU A CA 1
ATOM 832 C C . LEU A 1 105 ? 25.326 -13.106 -22.378 1.00 79.62 105 LEU A C 1
ATOM 834 O O . LEU A 1 105 ? 26.340 -12.409 -22.459 1.00 79.62 105 LEU A O 1
ATOM 838 N N . LEU A 1 106 ? 25.368 -14.385 -21.998 1.00 78.44 106 LEU A N 1
ATOM 839 C CA . LEU A 1 106 ? 26.608 -15.091 -21.674 1.00 78.44 106 LEU A CA 1
ATOM 840 C C . LEU A 1 106 ? 27.501 -15.249 -22.915 1.00 78.44 106 LEU A C 1
ATOM 842 O O . LEU A 1 106 ? 28.684 -14.910 -22.859 1.00 78.44 106 LEU A O 1
ATOM 846 N N . ASP A 1 107 ? 26.922 -15.647 -24.049 1.00 80.38 107 ASP A N 1
ATOM 847 C CA . ASP A 1 107 ? 27.625 -15.782 -25.333 1.00 80.38 107 ASP A CA 1
ATOM 848 C C . ASP A 1 107 ? 28.220 -14.457 -25.816 1.00 80.38 107 ASP A C 1
ATOM 850 O O . ASP A 1 107 ? 29.355 -14.408 -26.299 1.00 80.38 107 ASP A O 1
ATOM 854 N N . ARG A 1 108 ? 27.477 -13.350 -25.663 1.00 78.38 108 ARG A N 1
ATOM 855 C CA . ARG A 1 108 ? 27.993 -12.005 -25.969 1.00 78.38 108 ARG A CA 1
ATOM 856 C C . ARG A 1 108 ? 29.201 -11.667 -25.110 1.00 78.38 108 ARG A C 1
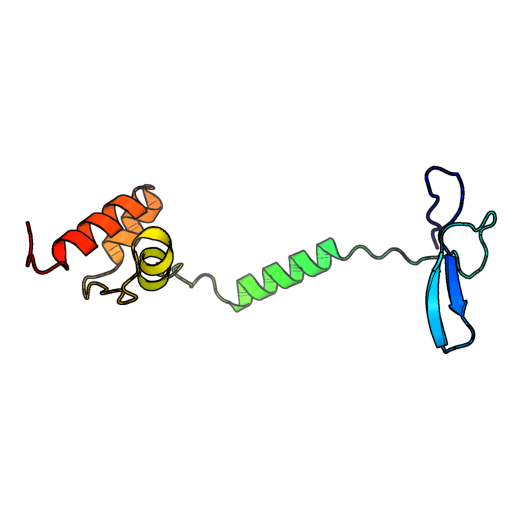ATOM 858 O O . ARG A 1 108 ? 30.180 -11.128 -25.615 1.00 78.38 108 ARG A O 1
ATOM 865 N N . ARG A 1 109 ? 29.164 -12.000 -23.821 1.00 72.88 109 ARG A N 1
ATOM 866 C CA . ARG A 1 109 ? 30.275 -11.719 -22.911 1.00 72.88 109 ARG A CA 1
ATOM 867 C C . ARG A 1 109 ? 31.507 -12.566 -23.213 1.00 72.88 109 ARG A C 1
ATOM 869 O O . ARG A 1 109 ? 32.610 -12.030 -23.146 1.00 72.88 109 ARG A O 1
ATOM 876 N N . ILE A 1 110 ? 31.338 -13.848 -23.542 1.00 75.00 110 ILE A N 1
ATOM 877 C CA . ILE A 1 110 ? 32.450 -14.728 -23.937 1.00 75.00 110 ILE A CA 1
ATOM 878 C C . ILE A 1 110 ? 33.189 -14.125 -25.137 1.00 75.00 110 ILE A C 1
ATOM 880 O O . ILE A 1 110 ? 34.409 -14.030 -25.105 1.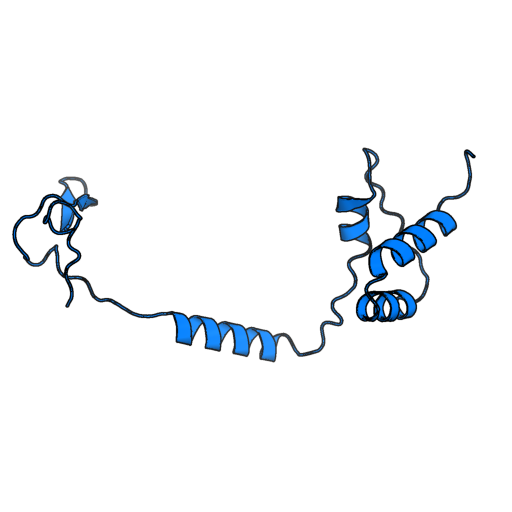00 75.00 110 ILE A O 1
ATOM 884 N N . LYS A 1 111 ? 32.458 -13.605 -26.131 1.00 75.06 111 LYS A N 1
ATOM 885 C CA . LYS A 1 111 ? 33.044 -12.935 -27.307 1.00 75.06 111 LYS A CA 1
ATOM 886 C C . LYS A 1 111 ? 33.797 -11.636 -26.983 1.00 75.06 111 LYS A C 1
ATOM 888 O O . LYS A 1 111 ? 34.722 -11.283 -27.704 1.00 75.06 111 LYS A O 1
ATOM 893 N N . LEU A 1 112 ? 33.402 -10.917 -25.929 1.00 69.62 112 LEU A N 1
ATOM 894 C CA . LEU A 1 112 ? 34.024 -9.647 -25.517 1.00 69.62 112 LEU A CA 1
ATOM 895 C C . LEU A 1 112 ? 35.212 -9.817 -24.570 1.00 69.62 112 LEU A C 1
ATOM 897 O O . LEU A 1 112 ? 36.024 -8.899 -24.431 1.00 69.62 112 LEU A O 1
ATOM 901 N N . LYS A 1 113 ? 35.313 -10.952 -23.874 1.00 67.94 113 LYS A N 1
ATOM 902 C CA . LYS A 1 113 ? 36.501 -11.252 -23.082 1.00 67.94 113 LYS A CA 1
ATOM 903 C C . LYS A 1 113 ? 37.643 -11.530 -24.057 1.00 67.94 113 LYS A C 1
ATOM 905 O O . LYS A 1 113 ? 37.711 -12.596 -24.651 1.00 67.94 113 LYS A O 1
ATOM 910 N N . SER A 1 114 ? 38.539 -10.554 -24.215 1.00 55.25 114 SER A N 1
ATOM 911 C CA . SER A 1 114 ? 39.868 -10.810 -24.768 1.00 55.25 114 SER A CA 1
ATOM 912 C C . SER A 1 114 ? 40.507 -11.868 -23.882 1.00 55.25 114 SER A C 1
ATOM 914 O O . SER A 1 114 ? 40.715 -11.643 -22.686 1.00 55.25 114 SER A O 1
ATOM 916 N N . ASP A 1 115 ? 40.700 -13.043 -24.461 1.00 55.78 115 ASP A N 1
ATOM 917 C CA . ASP A 1 115 ? 41.215 -14.206 -23.775 1.00 55.78 115 ASP A CA 1
ATOM 918 C C . ASP A 1 115 ? 42.657 -13.933 -23.330 1.00 55.78 115 ASP A C 1
ATOM 920 O O . ASP A 1 115 ? 43.604 -14.022 -24.108 1.00 55.78 115 ASP A O 1
ATOM 924 N N . ARG A 1 116 ? 42.817 -13.463 -22.089 1.00 49.44 116 ARG A N 1
ATOM 925 C CA . ARG A 1 116 ? 44.128 -13.333 -21.444 1.00 49.44 116 ARG A CA 1
ATOM 926 C C . ARG A 1 116 ? 44.450 -14.569 -20.602 1.00 49.44 116 ARG A C 1
ATOM 928 O O . ARG A 1 116 ? 45.604 -14.724 -20.228 1.00 49.44 116 ARG A O 1
ATOM 935 N N . PHE A 1 117 ? 43.453 -15.416 -20.338 1.00 51.00 117 PHE A N 1
ATOM 936 C CA . PHE A 1 117 ? 43.569 -16.667 -19.595 1.00 51.00 117 PHE A CA 1
ATOM 937 C C . PHE A 1 117 ? 42.393 -17.586 -19.974 1.00 51.00 117 PHE A C 1
ATOM 939 O O . PHE A 1 117 ? 41.317 -17.494 -19.371 1.00 51.00 117 PHE A O 1
ATOM 946 N N . CYS A 1 118 ? 42.622 -18.467 -20.948 1.00 45.19 118 CYS A N 1
ATOM 947 C CA . CYS A 1 118 ? 42.266 -19.865 -20.741 1.00 45.19 118 CYS A CA 1
ATOM 948 C C . CYS A 1 118 ? 43.128 -20.389 -19.588 1.00 45.19 118 CYS A C 1
ATOM 950 O O . CYS A 1 118 ? 44.304 -19.957 -19.494 1.00 45.19 118 CYS A O 1
#

InterPro domains:
  IPR010414 Protein FRG1 [PF06229] (8-117)
  IPR010414 Protein FRG1 [PTHR12928] (2-118)

Radius of gyration: 27.8 Å; chains: 1; bounding box: 63×37×59 Å

pLDDT: mean 75.08, std 12.47, range [44.62, 93.25]

Sequence (118 aa):
MVAFKNIYEKYISVDEVAGGQTTLRGDSETVGFNERFWVRVQYEYKRKAGEEDRKKAGKNRPQDIDEVGSNHKFQAWGAGRSVTSVDDSKALKKARKEGTLTEALLDRRIKLKSDRFC

Organism: Thanatephorus cucumeris (strain AG1-IB / isolate 7/3/14) (NCBI:txid1108050)